Protein 8JN0 (pdb70)

B-factor: mean 25.49, std 16.93, range [10.64, 164.12]

Nearest PDB structures (foldseek):
  8jn0-assembly1_A  TM=1.011E+00  e=4.204E-17  Alkalihalophilus pseudofirmus
  8jnx-assembly1_A  TM=8.696E-01  e=3.625E-04  Alkalihalophilus pseudofirmus OF4
  6tf9-assembly1_jP1  TM=4.124E-01  e=2.597E+00  Xenopus laevis
  8e28-assembly1_A  TM=2.108E-01  e=7.982E+00  Homo sapiens

Radius of gyration: 12.09 Å; Cα contacts (8 Å, |Δi|>4): 196; chains: 1; bounding box: 27×26×33 Å

Secondary structure (DSSP, 8-state):
---S-EEEEESTTS-SSSSSSB-EEETTTTEEEPPPEEE-TT-EEEEEEEETTEEPPSSPEEEE--SSEEEEEEE-TTSTT--EEEEE-

InterPro domains:
  IPR006047 Glycosyl hydrolase family 13, catalytic domain [PF00128] (363-703)
  IPR006047 Glycosyl hydrolase family 13, catalytic domain [SM00642] (362-720)
  IPR013780 Glycosyl hydro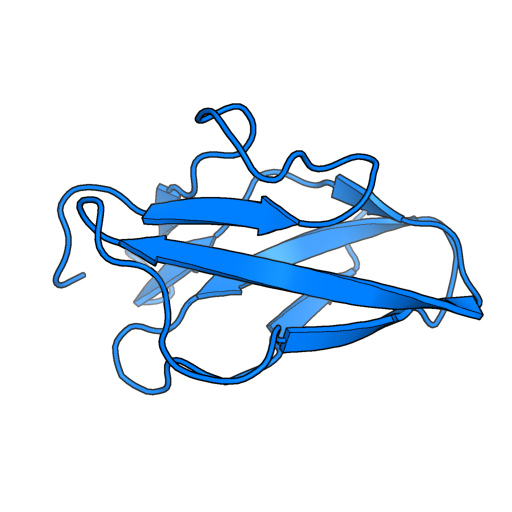lase, all-beta [G3DSA:2.60.40.1180] (723-829)
  IPR013783 Immunoglobulin-like fold [G3DSA:2.60.40.10] (42-120)
  IPR017853 Glycoside hydrolase superfamily [SSF51445] (339-729)
  IPR045857 Oligo-1,6-glucosidase, domain 2 [G3DSA:3.90.400.10] (468-514)

Organism: Alkalihalophilus pseudofirmus (NCBI:txid79885)

Sequence (89 aa):
QVYDKVVLRGESPLRWDGENHPLTFDESEGLWKSEPVTLSGGIQFEYKFVMDNEWLAGDNLRFQVPQTGDYVFYFDPSDQRKVDVRPVT

Foldseek 3Di:
DPFPWKAKAFDPVGHNDDRPWTWDQDPVVRKTKTDKDWDAAQDFTWMWMAGNNRTDDDGTATDRHHHTAIWMFIAHPVPGNDGDIGGDD

Solvent-accessible surface area: 5043 Å² total; per-residue (Å²): 98,113,34,132,75,1,3,3,36,1,68,95,69,7,130,95,72,32,82,97,43,71,10,99,30,31,130,112,81,35,31,7,56,8,126,71,5,84,3,64,30,58,67,88,0,33,0,24,0,9,5,56,108,113,120,7,79,56,114,47,4,138,29,109,2,97,110,99,25,44,2,12,0,16,2,27,22,103,73,52,110,102,63,23,14,91,86,64,169

Structure (mmCIF, N/CA/C/O backbone):
data_8JN0
#
_entry.id   8JN0
#
_cell.length_a   45.045
_cell.length_b   45.045
_cell.length_c   91.378
_cell.angle_alpha   90.000
_cell.angle_beta   90.000
_cell.angle_gamma   120.000
#
_symmetry.space_group_name_H-M   'P 65'
#
loop_
_entity.id
_entity.type
_entity.pdbx_description
1 polymer Alpha-amylase
2 water water
#
loop_
_atom_site.group_PDB
_atom_site.id
_atom_site.type_symbol
_atom_site.label_atom_id
_atom_site.label_alt_id
_atom_site.label_comp_id
_atom_site.label_asym_id
_atom_site.label_entity_id
_atom_site.label_seq_id
_atom_site.pdbx_PDB_ins_code
_atom_site.Cartn_x
_atom_site.Cartn_y
_atom_site.Cartn_z
_atom_site.occupancy
_atom_site.B_iso_or_equiv
_atom_site.auth_seq_id
_atom_site.auth_comp_id
_atom_site.auth_asym_id
_atom_site.auth_atom_id
_atom_site.pdbx_PDB_model_num
ATOM 1 N N . GLN A 1 1 ? 22.97252 3.90799 -16.97167 1.000 56.58606 11 GLN A N 1
ATOM 2 C CA . GLN A 1 1 ? 22.56910 2.52878 -16.71548 1.000 54.02672 11 GLN A CA 1
ATOM 3 C C . GLN A 1 1 ? 23.72019 1.56561 -16.99295 1.000 45.79741 11 GLN A C 1
ATOM 4 O O . GLN A 1 1 ? 24.21840 0.95601 -16.06008 1.000 21.08541 11 GLN A O 1
ATOM 17 N N . VAL A 1 2 ? 24.10567 1.43501 -18.27146 1.000 52.12005 12 VAL A N 1
ATOM 18 C CA . VAL A 1 2 ? 25.32550 0.75387 -18.72686 1.000 40.72004 12 VAL A CA 1
ATOM 19 C C . VAL A 1 2 ? 25.11913 -0.74667 -18.92878 1.000 24.24412 12 VAL A C 1
ATOM 20 O O . VAL A 1 2 ? 25.44621 -1.29512 -19.98715 1.000 26.67914 12 VAL A O 1
ATOM 33 N N . TYR A 1 3 ? 24.57675 -1.41489 -17.92744 1.000 21.00447 13 TYR A N 1
ATOM 34 C CA . TYR A 1 3 ? 24.43335 -2.86048 -17.89657 1.000 17.27419 13 TYR A CA 1
ATOM 35 C C . TYR A 1 3 ? 22.96272 -3.24938 -18.01706 1.000 20.30431 13 TYR A C 1
ATOM 36 O O . TYR A 1 3 ? 22.05723 -2.45717 -17.73059 1.000 21.70098 13 TYR A O 1
ATOM 54 N N . ASP A 1 4 ? 22.73685 -4.49124 -18.45648 1.000 21.54915 14 ASP A N 1
ATOM 55 C CA . ASP A 1 4 ? 21.39878 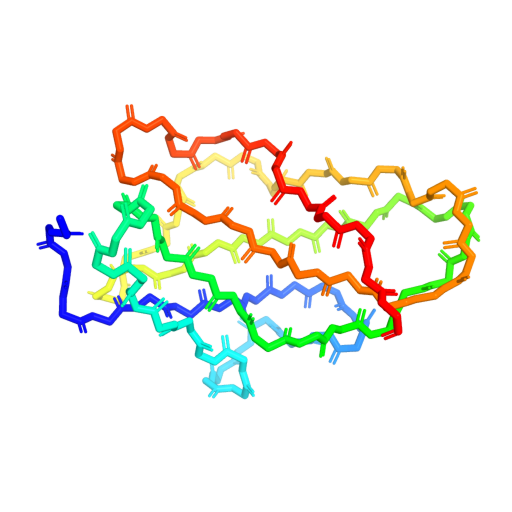-5.06610 -18.47755 1.000 23.38298 14 ASP A CA 1
ATOM 56 C C . ASP A 1 4 ? 20.97391 -5.55681 -17.10472 1.000 21.07041 14 ASP A C 1
ATOM 57 O O . ASP A 1 4 ? 19.79318 -5.46731 -16.74802 1.000 23.31843 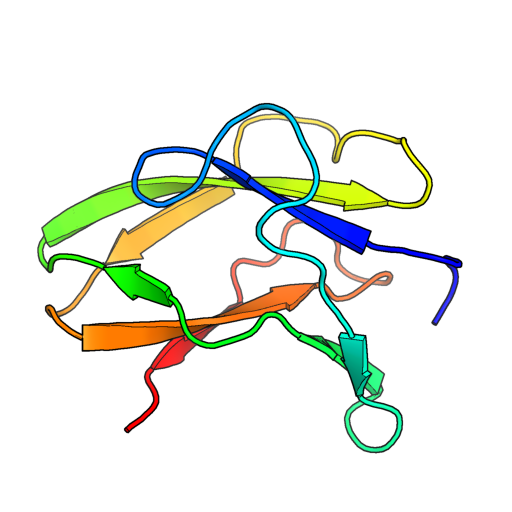14 ASP A O 1
ATOM 64 N N . LYS A 1 5 ? 21.92226 -6.05873 -16.31853 1.000 17.66015 15 LYS A N 1
ATOM 65 C CA . LYS A 1 5 ? 21.61927 -6.56923 -14.99556 1.000 19.41840 15 LYS A CA 1
ATOM 66 C C . LYS A 1 5 ? 22.82804 -6.35650 -14.10650 1.000 15.93766 15 LYS A C 1
ATOM 67 O O . LYS A 1 5 ? 23.97249 -6.34070 -14.56902 1.000 16.97802 15 LYS A O 1
ATOM 86 N N . VAL A 1 6 ? 22.55158 -6.16236 -12.82784 1.000 15.05588 16 VAL A N 1
ATOM 87 C CA . VAL A 1 6 ? 23.56846 -6.11215 -11.78831 1.000 14.34725 16 VAL A CA 1
ATOM 88 C C . VAL A 1 6 ? 23.00315 -6.86185 -10.59717 1.000 16.07850 16 VAL A C 1
ATOM 89 O O . VAL A 1 6 ? 21.83226 -6.68295 -10.23445 1.000 15.78449 16 VAL A O 1
ATOM 102 N N . VAL A 1 7 ? 23.82489 -7.71182 -9.98627 1.000 14.10767 17 VAL A N 1
ATOM 103 C CA . VAL A 1 7 ? 23.40057 -8.44378 -8.80713 1.000 15.36041 17 VAL A CA 1
ATOM 104 C C . VAL A 1 7 ? 24.40555 -8.23929 -7.68200 1.000 13.50761 17 VAL A C 1
ATOM 105 O O . VAL A 1 7 ? 25.57703 -7.92334 -7.89823 1.000 13.31280 17 VAL A O 1
ATOM 118 N N . LEU A 1 8 ? 23.93265 -8.45605 -6.46698 1.000 13.74365 18 LEU A N 1
ATOM 119 C CA . LEU A 1 8 ? 24.71645 -8.27055 -5.25451 1.000 12.15530 18 LEU A CA 1
ATOM 120 C C . LEU A 1 8 ? 25.06950 -9.63967 -4.68909 1.000 13.77332 18 LEU A C 1
ATOM 121 O O . LEU A 1 8 ? 24.19881 -10.49691 -4.52157 1.000 15.52240 18 LEU A O 1
ATOM 137 N N . ARG A 1 9 ? 26.34808 -9.84103 -4.39774 1.000 14.32648 19 ARG A N 1
ATOM 138 C CA . ARG A 1 9 ? 26.82536 -11.06817 -3.77696 1.000 13.46630 19 ARG A CA 1
ATOM 139 C C . ARG A 1 9 ? 27.69661 -10.71821 -2.58215 1.000 13.06649 19 ARG A C 1
ATOM 140 O O . ARG A 1 9 ? 28.21952 -9.60918 -2.48254 1.000 12.84172 19 ARG A O 1
ATOM 161 N N . GLY A 1 10 ? 27.81840 -11.65428 -1.64615 1.000 13.64870 20 GLY A N 1
ATOM 162 C CA . GLY A 1 10 ? 28.68134 -11.39801 -0.50736 1.000 13.81737 20 GLY A CA 1
ATOM 163 C C . GLY A 1 10 ? 28.45102 -12.39069 0.60552 1.000 17.13376 20 GLY A C 1
ATOM 164 O O . GLY A 1 10 ? 27.94086 -13.48897 0.38249 1.000 17.13715 20 GLY A O 1
ATOM 168 N N . GLU A 1 11 ? 28.84323 -11.97908 1.80639 1.000 18.78503 21 GLU A N 1
ATOM 169 C CA . GLU A 1 11 ? 28.69534 -12.80763 2.99236 1.000 18.78154 21 GLU A CA 1
ATOM 170 C C . GLU A 1 11 ? 27.22394 -12.89556 3.39815 1.000 21.04156 21 GLU A C 1
ATOM 171 O O . GLU A 1 11 ? 26.37755 -12.11709 2.95346 1.000 19.28570 21 GLU A O 1
ATOM 183 N N . SER A 1 12 ? 26.92680 -13.86763 4.25128 1.000 24.66505 22 SER A N 1
ATOM 184 C CA . SER A 1 12 ? 25.57299 -14.04515 4.75305 1.000 25.82657 22 SER A CA 1
ATOM 185 C C . SER A 1 12 ? 25.04320 -12.72132 5.30639 1.000 21.83211 22 SER A C 1
ATOM 186 O O . SER A 1 12 ? 25.75266 -12.03721 6.05310 1.000 25.29198 22 SER A O 1
ATOM 194 N N . PRO A 1 13 ? 23.78124 -12.35247 5.02092 1.000 20.58310 23 PRO A N 1
ATOM 195 C CA . PRO A 1 13 ? 22.75066 -13.17875 4.39170 1.000 23.92725 23 PRO A CA 1
ATOM 196 C C . PRO A 1 13 ? 22.80236 -13.20788 2.87182 1.000 20.55844 23 PRO A C 1
ATOM 197 O O . PRO A 1 13 ? 21.94058 -13.84975 2.27426 1.000 23.58373 23 PRO A O 1
ATOM 208 N N . LEU A 1 14 ? 23.77313 -12.53318 2.26157 1.000 19.89034 24 LEU A N 1
ATOM 209 C CA . LEU A 1 14 ? 23.97729 -12.68622 0.82853 1.000 19.16686 24 LEU A CA 1
ATOM 210 C C . LEU A 1 14 ? 24.62068 -14.04590 0.54914 1.000 21.38610 24 LEU A C 1
ATOM 211 O O . LEU A 1 14 ? 24.92092 -14.82446 1.45843 1.000 21.75354 24 LEU A O 1
ATOM 227 N N . ARG A 1 15 ? 24.81396 -14.3462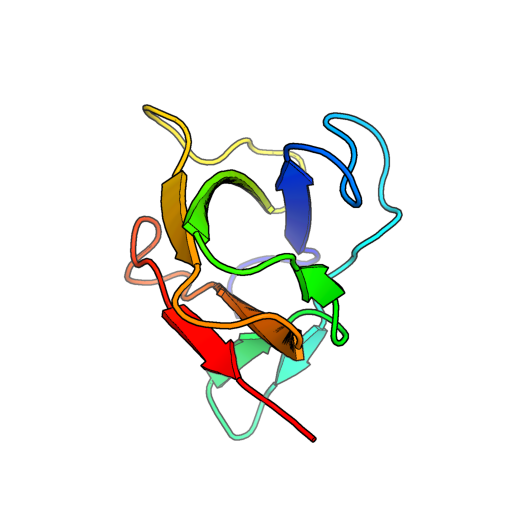4 -0.73485 1.000 19.45979 25 ARG A N 1
ATOM 228 C CA . ARG A 1 15 ? 25.57873 -15.50752 -1.17196 1.000 18.81034 25 ARG A CA 1
ATOM 229 C C . ARG A 1 15 ? 26.62794 -15.03946 -2.16312 1.000 18.51820 25 ARG A C 1
ATOM 230 O O . ARG A 1 15 ? 26.49362 -13.98660 -2.78234 1.000 16.99129 25 ARG A O 1
ATOM 251 N N . TRP A 1 16 ? 27.64957 -15.87374 -2.37555 1.000 20.37592 26 TRP A N 1
ATOM 252 C CA . TRP A 1 16 ? 28.65910 -15.53807 -3.36608 1.000 20.57542 26 TRP A CA 1
ATOM 253 C C . TRP A 1 16 ? 28.31781 -16.08913 -4.73796 1.000 22.17444 26 TRP A C 1
ATOM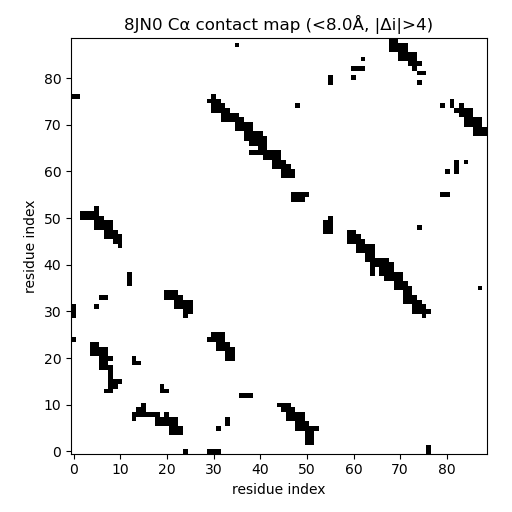 254 O O . TRP A 1 16 ? 29.03124 -15.79794 -5.70107 1.000 24.35741 26 TRP A O 1
ATOM 275 N N . ASP A 1 17 ? 27.24256 -16.85992 -4.83484 1.000 21.14796 27 ASP A N 1
ATOM 276 C CA . ASP A 1 17 ? 26.72713 -17.39010 -6.08436 1.000 25.75640 27 ASP A CA 1
ATOM 277 C C . ASP A 1 17 ? 25.29467 -16.91338 -6.29135 1.000 31.14730 27 ASP A C 1
ATOM 278 O O . ASP A 1 17 ? 24.67512 -16.29823 -5.41536 1.000 26.69582 27 ASP A O 1
ATOM 287 N N . GLY A 1 18 ? 24.76625 -17.21235 -7.47245 1.000 34.84618 28 GLY A N 1
ATOM 288 C CA . GLY A 1 18 ? 23.35756 -17.00611 -7.72325 1.000 31.95577 28 GLY A CA 1
ATOM 289 C C . GLY A 1 18 ? 22.96656 -15.54692 -7.89357 1.000 31.41677 28 GLY A C 1
ATOM 290 O O . GLY A 1 18 ? 23.78765 -14.63382 -7.94150 1.000 27.05320 28 GLY A O 1
ATOM 294 N N . GLU A 1 19 ? 21.65688 -15.35332 -7.99355 1.000 23.68322 29 GLU A N 1
ATOM 295 C CA . GLU A 1 19 ? 21.04249 -14.05713 -8.24119 1.000 24.63206 29 GLU A CA 1
ATOM 296 C C . GLU A 1 19 ? 19.89991 -13.82269 -7.26718 1.000 20.07972 29 GLU A C 1
ATOM 297 O O . GLU A 1 19 ? 18.81358 -13.36415 -7.62835 1.000 23.29124 29 GLU A O 1
ATOM 309 N N . ASN A 1 20 ? 20.15609 -14.11550 -5.99465 1.000 21.48501 30 ASN A N 1
ATOM 310 C CA . ASN A 1 20 ? 19.14165 -13.93923 -4.96689 1.000 23.16633 30 ASN A CA 1
ATOM 311 C C . ASN A 1 20 ? 18.91171 -12.48062 -4.61968 1.000 20.59326 30 ASN A C 1
ATOM 312 O O . ASN A 1 20 ? 17.85130 -12.14757 -4.08013 1.000 23.09894 30 ASN A O 1
ATOM 323 N N . HIS A 1 21 ? 19.86899 -11.61182 -4.92087 1.000 17.51867 31 HIS A N 1
ATOM 324 C CA . HIS A 1 21 ? 19.77424 -10.18356 -4.62946 1.000 16.09726 31 HIS A CA 1
ATOM 325 C C . HIS A 1 21 ? 20.05324 -9.37175 -5.89365 1.000 15.51483 31 HIS A C 1
ATOM 326 O O . HIS A 1 21 ? 21.07206 -8.66622 -6.00104 1.000 15.71778 31 HIS A O 1
ATOM 340 N N . PRO A 1 22 ? 19.14207 -9.41669 -6.86066 1.000 16.73795 32 PRO A N 1
ATOM 341 C CA . PRO A 1 22 ? 19.28320 -8.56502 -8.04723 1.000 17.09328 32 PRO A CA 1
ATOM 342 C C . PRO A 1 22 ? 19.08688 -7.10361 -7.67657 1.000 17.77542 32 PRO A C 1
ATOM 343 O O . PRO A 1 22 ? 18.30394 -6.76598 -6.78220 1.000 18.75273 32 PRO A O 1
ATOM 354 N N . LEU A 1 23 ? 19.81185 -6.22957 -8.36749 1.000 15.78010 33 LEU A N 1
ATOM 355 C CA . LEU A 1 23 ? 19.54572 -4.80372 -8.26543 1.000 14.83836 33 LEU A CA 1
ATOM 356 C C . LEU A 1 23 ? 18.59526 -4.36475 -9.37474 1.000 16.72458 33 LEU A C 1
ATOM 357 O O . LEU A 1 23 ? 18.49411 -4.99358 -10.43073 1.000 18.17309 33 LEU A O 1
ATOM 373 N N . THR A 1 24 ? 17.90543 -3.25805 -9.13402 1.000 16.29078 34 THR A N 1
ATOM 374 C CA . THR A 1 24 ? 17.05991 -2.64098 -10.14198 1.000 17.29851 34 THR A CA 1
ATOM 375 C C . THR A 1 24 ? 17.59106 -1.23626 -10.37855 1.000 17.02490 34 THR A C 1
ATOM 376 O O . THR A 1 24 ? 17.95330 -0.53077 -9.42195 1.000 18.81038 34 THR A O 1
ATOM 387 N N . PHE A 1 25 ? 17.65250 -0.81617 -11.63837 1.000 17.58284 35 PHE A N 1
ATOM 388 C CA . PHE A 1 25 ? 18.13086 0.53438 -11.92981 1.000 18.59678 35 PHE A CA 1
ATOM 389 C C . PHE A 1 25 ? 17.05750 1.55115 -11.57869 1.000 19.94988 35 PHE A C 1
ATOM 390 O O . PHE A 1 25 ? 15.94035 1.50610 -12.10821 1.000 22.54147 35 PHE A O 1
ATOM 407 N N . ASP A 1 26 ? 17.38997 2.44778 -10.66572 1.000 18.86693 36 ASP A N 1
ATOM 408 C CA . ASP A 1 26 ? 16.49065 3.53815 -10.31670 1.000 20.38075 36 ASP A CA 1
ATOM 409 C C . ASP A 1 26 ? 16.74151 4.69446 -11.27826 1.000 20.79221 36 ASP A C 1
ATOM 410 O O . ASP A 1 26 ? 17.79560 5.33640 -11.21236 1.000 20.27098 36 ASP A O 1
ATOM 419 N N . GLU A 1 27 ? 15.80574 4.89490 -12.20534 1.000 22.95035 37 GLU A N 1
ATOM 420 C CA . GLU A 1 27 ? 15.98176 5.86584 -13.2828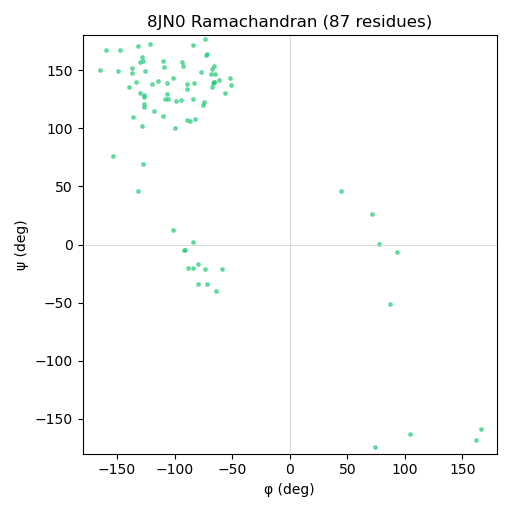9 1.000 25.88048 37 GLU A CA 1
ATOM 421 C C . GLU A 1 27 ? 16.09166 7.28826 -12.75219 1.000 26.24946 37 GLU A C 1
ATOM 422 O O . GLU A 1 27 ? 16.87965 8.08879 -13.27200 1.000 25.59401 37 GLU A O 1
ATOM 434 N N . SER A 1 28 ? 15.29050 7.63342 -11.73556 1.000 25.45570 38 SER A N 1
ATOM 435 C CA . SER A 1 28 ? 15.27863 9.01266 -11.24161 1.000 26.37628 38 SER A CA 1
ATOM 436 C C . SER A 1 28 ? 16.55788 9.34103 -10.48021 1.000 24.38138 38 SER A C 1
ATOM 437 O O . SER A 1 28 ? 17.05967 10.47080 -10.55885 1.000 25.09379 38 SER A O 1
ATOM 445 N N . GLU A 1 29 ? 17.12839 8.36243 -9.78092 1.000 22.14218 39 GLU A N 1
ATOM 446 C CA . GLU A 1 29 ? 18.38746 8.57289 -9.08089 1.000 20.44041 39 GLU A CA 1
ATOM 447 C C . GLU A 1 29 ? 19.60897 8.28691 -9.94356 1.000 19.76093 39 GLU A C 1
ATOM 448 O O . GLU A 1 29 ? 20.72483 8.69126 -9.58697 1.000 20.24325 39 GLU A O 1
ATOM 460 N N . GLY A 1 30 ? 19.44526 7.52182 -11.02209 1.000 19.84463 40 GLY A N 1
ATOM 461 C CA . GLY A 1 30 ? 20.56559 7.13926 -11.86879 1.000 23.78100 40 GLY A CA 1
ATOM 462 C C . GLY A 1 30 ? 21.51407 6.12521 -11.26501 1.000 20.48002 40 GLY A C 1
ATOM 463 O O . GLY A 1 30 ? 22.69414 6.08345 -11.63194 1.000 21.75352 40 GLY A O 1
ATOM 467 N N . LEU A 1 31 ? 21.03890 5.29000 -10.35074 1.000 17.93249 41 LEU A N 1
ATOM 468 C CA . LEU A 1 31 ? 21.87633 4.32495 -9.65344 1.000 17.43603 41 LEU A CA 1
ATOM 469 C C . LEU A 1 31 ? 21.13709 2.99655 -9.58457 1.000 14.48820 41 LEU A C 1
ATOM 470 O O . LEU A 1 31 ? 19.90597 2.98027 -9.56661 1.000 16.30541 41 LEU A O 1
ATOM 486 N N . TRP A 1 32 ? 21.89639 1.90774 -9.52464 1.000 13.33593 42 TRP A N 1
ATOM 487 C CA . TRP A 1 32 ? 21.33440 0.59388 -9.26548 1.000 13.30513 42 TRP A CA 1
ATOM 488 C C . TRP A 1 32 ? 21.16052 0.41424 -7.75925 1.000 14.38162 42 TRP A C 1
ATOM 489 O O . TRP A 1 32 ? 22.04173 0.77952 -6.96821 1.000 14.19605 42 TRP A O 1
ATOM 510 N N . LYS A 1 33 ? 20.04594 -0.17978 -7.36056 1.000 14.88591 43 LYS A N 1
ATOM 511 C CA . LYS A 1 33 ? 19.68959 -0.35299 -5.95704 1.000 16.47963 43 LYS A CA 1
ATOM 512 C C . LYS A 1 33 ? 19.20763 -1.77158 -5.69653 1.000 14.80377 43 LYS A C 1
ATOM 513 O O . LYS A 1 33 ? 18.40102 -2.30946 -6.45848 1.000 15.17485 43 LYS A O 1
ATOM 532 N N . SER A 1 34 ? 19.61082 -2.32319 -4.56530 1.000 13.32950 44 SER A N 1
ATOM 533 C CA . SER A 1 34 ? 19.10071 -3.60956 -4.12373 1.000 15.18584 44 SER A CA 1
ATOM 534 C C . SER A 1 34 ? 17.77401 -3.43449 -3.38460 1.000 16.42981 44 SER A C 1
ATOM 535 O O . SER A 1 34 ? 17.32445 -2.32256 -3.08273 1.000 16.20344 44 SER A O 1
ATOM 543 N N . GLU A 1 35 ? 17.13820 -4.56405 -3.09683 1.000 16.87744 45 GLU A N 1
ATOM 544 C CA . GLU A 1 35 ? 16.09390 -4.60809 -2.10174 1.000 18.55293 45 GLU A CA 1
ATOM 545 C C . GLU A 1 35 ? 16.72571 -4.49229 -0.71899 1.000 16.65863 45 GLU A C 1
ATOM 546 O O . GLU A 1 35 ? 17.92681 -4.70042 -0.55552 1.000 16.50259 45 GLU A O 1
ATOM 558 N N . PRO A 1 36 ? 15.94393 -4.16920 0.29683 1.000 19.19704 46 PRO A N 1
ATOM 559 C CA . PRO A 1 36 ? 16.53025 -4.06576 1.63662 1.000 18.56287 46 PRO A CA 1
ATOM 560 C C . PRO A 1 36 ? 17.11335 -5.39366 2.09520 1.000 17.75568 46 PRO A C 1
ATOM 561 O O . PRO A 1 36 ? 16.55657 -6.46349 1.83319 1.000 17.55919 46 PRO A O 1
ATOM 572 N N . VAL A 1 37 ? 18.25107 -5.31164 2.77701 1.000 17.35622 47 VAL A N 1
ATOM 573 C CA . VAL A 1 37 ? 18.98414 -6.45241 3.31113 1.000 17.25061 47 VAL A CA 1
ATOM 574 C C . VAL A 1 37 ? 19.20381 -6.17732 4.78966 1.000 16.06497 47 VAL A C 1
ATOM 575 O O . VAL A 1 37 ? 19.67794 -5.09340 5.15230 1.000 16.90582 47 VAL A O 1
ATOM 588 N N . THR A 1 38 ? 18.85777 -7.13073 5.63980 1.000 17.51892 48 THR A N 1
ATOM 589 C CA . THR A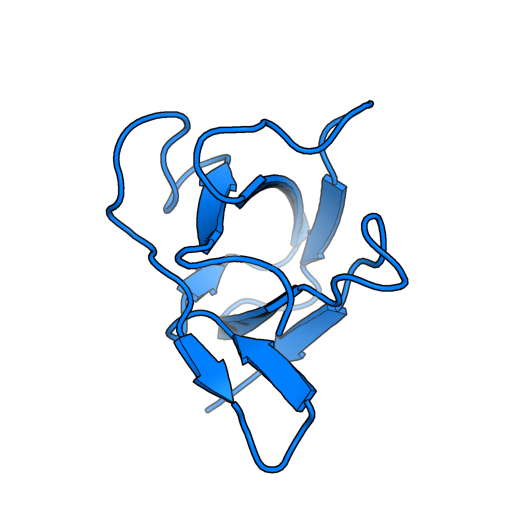 1 38 ? 19.05614 -6.98418 7.07534 1.000 20.20322 48 THR A CA 1
ATOM 590 C C . THR A 1 38 ? 20.48654 -7.36972 7.42955 1.000 20.11514 48 THR A C 1
ATOM 591 O O . THR A 1 38 ? 20.94326 -8.47360 7.09893 1.000 20.23328 48 THR A O 1
ATOM 602 N N . LEU A 1 39 ? 21.18892 -6.44899 8.10931 1.000 19.95976 49 LEU A N 1
ATOM 603 C CA . LEU A 1 39 ? 22.56401 -6.66295 8.53710 1.000 19.64503 49 LEU A CA 1
ATOM 604 C C . LEU A 1 39 ? 22.67707 -6.41970 10.03421 1.000 22.09562 49 LEU A C 1
ATOM 605 O O . LEU A 1 39 ? 21.96936 -5.57756 10.59822 1.000 23.32948 49 LEU A O 1
ATOM 621 N N . SER A 1 40 ? 23.59897 -7.14419 10.66132 1.000 24.77093 50 SER A N 1
ATOM 622 C CA . SER A 1 40 ? 23.83823 -7.03107 12.09244 1.000 35.68435 50 SER A CA 1
ATOM 623 C C . SER A 1 40 ? 24.87905 -5.95018 12.35837 1.000 24.82290 50 SER A C 1
ATOM 624 O O . SER A 1 40 ? 25.88834 -5.85756 11.65587 1.000 24.04274 50 SER A O 1
ATOM 632 N N . GLY A 1 41 ? 24.63686 -5.14446 13.38871 1.000 26.23174 51 GLY A N 1
ATOM 633 C CA . GLY A 1 41 ? 25.57981 -4.09097 13.72249 1.000 26.40231 51 GLY A CA 1
ATOM 634 C C . GLY A 1 41 ? 26.91973 -4.63993 14.17252 1.000 22.71733 51 GLY A C 1
ATOM 635 O O . GLY A 1 41 ? 27.01278 -5.69798 14.79453 1.000 25.84113 51 GLY A O 1
ATOM 639 N N . GLY A 1 42 ? 27.98472 -3.90303 13.85200 1.000 21.55773 52 GLY A N 1
ATOM 640 C CA . GLY A 1 42 ? 29.30128 -4.18546 14.38279 1.000 22.42005 52 GLY A CA 1
ATOM 641 C C . GLY A 1 42 ? 30.18289 -5.07520 13.52622 1.000 24.51353 52 GLY A C 1
ATOM 642 O O . GLY A 1 42 ? 31.35766 -5.26095 13.86661 1.000 32.20328 52 GLY A O 1
ATOM 646 N N . ILE A 1 43 ? 29.66802 -5.63231 12.44889 1.000 22.25752 53 ILE A N 1
ATOM 647 C CA . ILE A 1 43 ? 30.43386 -6.55549 11.61446 1.000 25.49042 53 ILE A CA 1
ATOM 648 C C . ILE A 1 43 ? 31.12247 -5.80231 10.48730 1.000 23.63009 53 ILE A C 1
ATOM 649 O O . ILE A 1 43 ? 30.65449 -4.75415 10.02357 1.000 19.70792 53 ILE A O 1
ATOM 665 N N . GLN A 1 44 ? 32.23412 -6.36548 10.01124 1.000 21.29275 54 GLN A N 1
ATOM 666 C CA . GLN A 1 44 ? 32.83498 -5.95404 8.74410 1.000 24.38600 54 GLN A CA 1
ATOM 667 C C . GLN A 1 44 ? 32.20923 -6.80471 7.64408 1.000 21.14825 54 GLN A C 1
ATOM 668 O O . GLN A 1 44 ? 32.50960 -8.00016 7.52200 1.000 24.51708 54 GLN A O 1
ATOM 682 N N . PHE A 1 45 ? 31.33890 -6.19938 6.84388 1.000 17.37681 55 PHE A N 1
ATOM 683 C CA . PHE A 1 45 ? 30.53313 -6.92800 5.87754 1.000 15.47924 55 PHE A CA 1
ATOM 684 C C . PHE A 1 45 ? 31.16652 -6.82368 4.49331 1.000 14.59391 55 PHE A C 1
ATOM 685 O O . PHE A 1 45 ? 31.33013 -5.71716 3.96104 1.000 17.09414 55 PHE A O 1
ATOM 702 N N . GLU A 1 46 ? 31.46244 -7.96612 3.87695 1.000 13.79062 56 GLU A N 1
ATOM 703 C CA . GLU A 1 46 ? 32.12898 -8.00330 2.58100 1.000 13.58298 56 GLU A CA 1
ATOM 704 C C . GLU A 1 46 ? 31.15605 -8.39681 1.48048 1.000 12.02227 56 GLU A C 1
AT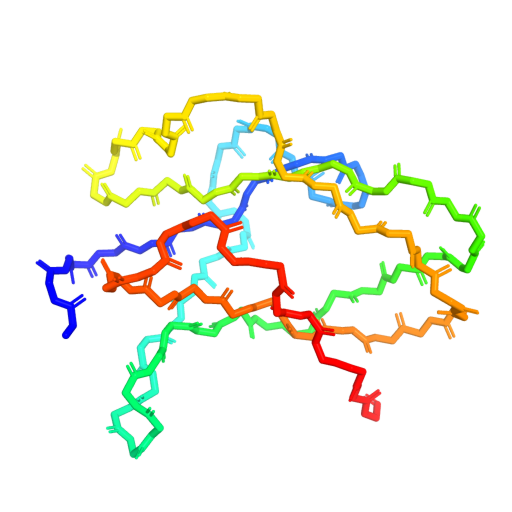OM 705 O O . GLU A 1 46 ? 30.34028 -9.31185 1.65020 1.000 13.85701 56 GLU A O 1
ATOM 717 N N . TYR A 1 47 ? 31.28424 -7.72270 0.33283 1.000 11.66592 57 TYR A N 1
ATOM 718 C CA . TYR A 1 47 ? 30.35111 -7.91874 -0.76410 1.000 12.01855 57 TYR A CA 1
ATOM 719 C C . TYR A 1 47 ? 30.98201 -7.44869 -2.06959 1.000 10.71195 57 TYR A C 1
ATOM 720 O O . TYR A 1 47 ? 32.01020 -6.77144 -2.08308 1.000 11.50893 57 TYR A O 1
ATOM 738 N N . LYS A 1 48 ? 30.32977 -7.82261 -3.17143 1.000 11.68548 58 LYS A N 1
ATOM 739 C CA . LYS A 1 48 ? 30.68217 -7.31001 -4.49623 1.000 11.53239 58 LYS A CA 1
ATOM 740 C C . LYS A 1 48 ? 29.40653 -7.22110 -5.31718 1.000 10.80252 58 LYS A C 1
ATOM 741 O O . LYS A 1 48 ? 28.37602 -7.81000 -4.98584 1.000 13.33217 58 LYS A O 1
ATOM 760 N N . PHE A 1 49 ? 29.51713 -6.52734 -6.43756 1.000 12.05024 59 PHE A N 1
ATOM 761 C CA . PHE A 1 49 ? 28.50113 -6.54298 -7.47461 1.000 11.22410 59 PHE A CA 1
ATOM 762 C C . PHE A 1 49 ? 29.01905 -7.30764 -8.68344 1.000 11.66417 59 PHE A C 1
ATOM 763 O O . PHE A 1 49 ? 30.23426 -7.38614 -8.92249 1.000 12.44021 59 PHE A O 1
ATOM 780 N N . VAL A 1 50 ? 28.09094 -7.89490 -9.44277 1.000 11.79398 60 VAL A N 1
ATOM 781 C CA . VAL A 1 50 ? 28.39067 -8.60344 -10.68240 1.000 12.07808 60 VAL A CA 1
ATOM 782 C C . VAL A 1 50 ? 27.49300 -7.98908 -11.74534 1.000 13.82787 60 VAL A C 1
ATOM 783 O O . VAL A 1 50 ? 26.26529 -7.98577 -11.58290 1.000 13.80733 60 VAL A O 1
ATOM 796 N N . MET A 1 51 ? 28.09783 -7.44170 -12.80329 1.000 13.25104 61 MET A N 1
ATOM 797 C CA . MET A 1 51 ? 27.40932 -6.57882 -13.77218 1.000 13.29432 61 MET A CA 1
ATOM 798 C C . MET A 1 51 ? 27.47576 -7.25567 -15.12848 1.000 14.04011 61 MET A C 1
ATOM 799 O O . MET A 1 51 ? 28.56403 -7.44836 -15.68666 1.000 14.97618 61 MET A O 1
ATOM 813 N N . ASP A 1 52 ? 26.32361 -7.64982 -15.64081 1.000 15.47022 62 ASP A N 1
ATOM 814 C CA . ASP A 1 52 ? 26.27008 -8.46263 -16.84561 1.000 15.67742 62 ASP A CA 1
ATOM 815 C C . ASP A 1 52 ? 27.29532 -9.58791 -16.78969 1.000 16.36337 62 ASP A C 1
ATOM 816 O O . ASP A 1 52 ? 28.02825 -9.85665 -17.74728 1.000 17.63275 62 ASP A O 1
ATOM 825 N N . ASN A 1 53 ? 27.32871 -10.25972 -15.64631 1.000 15.21430 63 ASN A N 1
ATOM 826 C CA . ASN A 1 53 ? 28.16118 -11.44222 -15.40314 1.000 15.22547 63 ASN A CA 1
ATOM 827 C C . ASN A 1 53 ? 29.63392 -11.12162 -15.14204 1.000 14.76964 63 ASN A C 1
ATOM 828 O O . ASN A 1 53 ? 30.42189 -12.07422 -14.93862 1.000 17.22416 63 ASN A O 1
ATOM 839 N N . GLU A 1 54 ? 30.04215 -9.85591 -15.13554 1.000 13.98803 64 GLU A N 1
ATOM 840 C CA . GLU A 1 54 ? 31.42273 -9.45752 -14.87121 1.000 14.53302 64 GLU A CA 1
ATOM 841 C C . GLU A 1 54 ? 31.56481 -9.13303 -13.39343 1.000 12.73382 64 GLU A C 1
ATOM 842 O O . GLU A 1 54 ? 30.84183 -8.28053 -12.87964 1.000 12.72771 64 GLU A O 1
ATOM 854 N N . TRP A 1 55 ? 32.50112 -9.79239 -12.71593 1.000 13.58890 65 TRP A N 1
ATOM 855 C CA . TRP A 1 55 ? 32.78434 -9.45096 -11.33185 1.000 13.19190 65 TRP A CA 1
ATOM 856 C C . TRP A 1 55 ? 33.37567 -8.05107 -11.23246 1.000 12.26093 65 TRP A C 1
ATOM 857 O O . TRP A 1 55 ? 34.24700 -7.67590 -12.01844 1.000 12.75399 65 TRP A O 1
ATOM 878 N N . LEU A 1 56 ? 32.94453 -7.31254 -10.21785 1.000 12.98193 66 LEU A N 1
ATOM 879 C CA . LEU A 1 56 ? 33.65608 -6.11127 -9.81788 1.000 13.24990 66 LEU A CA 1
ATOM 880 C C . LEU A 1 56 ? 35.09166 -6.47559 -9.51230 1.000 13.25010 66 LEU A C 1
ATOM 881 O O . LEU A 1 56 ? 35.35538 -7.43180 -8.78189 1.000 14.65949 66 LEU A O 1
ATOM 897 N N . ALA A 1 57 ? 36.02425 -5.73015 -10.08467 1.000 15.09786 67 ALA A N 1
ATOM 898 C CA . ALA A 1 57 ? 37.42995 -6.03718 -9.91851 1.000 17.43922 67 ALA A CA 1
ATOM 899 C C . ALA A 1 57 ? 37.92415 -5.59636 -8.55358 1.000 19.12255 67 ALA A C 1
ATOM 900 O O . ALA A 1 57 ? 37.42983 -4.62257 -7.97829 1.000 20.51572 67 ALA A O 1
ATOM 907 N N . GLY A 1 58 ? 38.89573 -6.33225 -8.03747 1.000 18.25809 68 GLY A N 1
ATOM 908 C CA . GLY A 1 58 ? 39.63183 -5.94091 -6.84682 1.000 20.91125 68 GLY A CA 1
ATOM 909 C C . GLY A 1 58 ? 39.24702 -6.71125 -5.59761 1.000 19.48417 68 GLY A C 1
ATOM 910 O O . GLY A 1 58 ? 38.63582 -7.77899 -5.62962 1.000 19.85551 68 GLY A O 1
ATOM 914 N N . ASP A 1 59 ? 39.63391 -6.14501 -4.46279 1.000 17.97942 69 ASP A N 1
ATOM 915 C CA . ASP A 1 59 ? 39.22150 -6.70816 -3.18591 1.000 18.58831 69 ASP A CA 1
ATOM 916 C C . ASP A 1 59 ? 37.71271 -6.58857 -3.02521 1.000 15.43862 69 ASP A C 1
ATOM 917 O O . ASP A 1 59 ? 37.07821 -5.69434 -3.58388 1.000 15.06094 69 ASP A O 1
ATOM 926 N N . ASN A 1 60 ? 37.12758 -7.48679 -2.24176 1.000 15.47269 70 ASN A N 1
ATOM 927 C CA . ASN A 1 60 ? 35.73660 -7.30355 -1.85077 1.000 13.62094 70 ASN A CA 1
ATOM 928 C C . ASN A 1 60 ? 35.54254 -5.91005 -1.27215 1.000 14.16590 70 ASN A C 1
ATOM 929 O O . ASN A 1 60 ? 36.40463 -5.39378 -0.54997 1.000 16.17427 70 ASN A O 1
ATOM 940 N N . LEU A 1 61 ? 34.38622 -5.32508 -1.55674 1.000 12.65403 71 LEU A N 1
ATOM 941 C CA . LEU A 1 61 ? 33.97744 -4.11595 -0.85139 1.000 11.59382 71 LEU A CA 1
ATOM 942 C C . LEU A 1 61 ? 33.70357 -4.44581 0.60364 1.000 12.84442 71 LEU A C 1
ATOM 943 O O . LEU A 1 61 ? 33.32618 -5.56143 0.94313 1.000 13.02250 71 LEU A O 1
ATOM 959 N N . ARG A 1 62 ? 33.90999 -3.45854 1.45918 1.000 12.68516 72 ARG A N 1
ATOM 960 C CA . ARG A 1 62 ? 33.76608 -3.63635 2.89421 1.000 14.62200 72 ARG A CA 1
ATOM 961 C C . ARG A 1 62 ? 32.88251 -2.53632 3.45245 1.000 14.48058 72 ARG A C 1
ATOM 962 O O . ARG A 1 62 ? 33.10079 -1.35751 3.16579 1.000 16.44607 72 ARG A O 1
ATOM 983 N N . PHE A 1 63 ? 31.89054 -2.92414 4.24140 1.000 13.76926 73 PHE A N 1
ATOM 984 C CA . PHE A 1 63 ? 31.02268 -1.99766 4.95669 1.000 13.99734 73 PHE A CA 1
ATOM 985 C C . PHE A 1 63 ? 31.03607 -2.37238 6.42537 1.000 14.80172 73 PHE A C 1
ATOM 986 O O . PHE A 1 63 ? 30.63797 -3.48436 6.79802 1.000 16.03963 73 PHE A O 1
ATOM 1003 N N . GLN A 1 64 ? 31.49944 -1.45569 7.25248 1.000 15.14255 74 GLN A N 1
ATOM 1004 C CA . GLN A 1 64 ? 31.45143 -1.63090 8.68975 1.000 16.94997 74 GLN A CA 1
ATOM 1005 C C . GLN A 1 64 ? 30.05245 -1.24129 9.14262 1.000 16.43611 74 GLN A C 1
ATOM 1006 O O . GLN A 1 64 ? 29.71316 -0.05803 9.19556 1.000 16.67188 74 GLN A O 1
ATOM 1020 N N . VAL A 1 65 ? 29.24547 -2.22257 9.52234 1.000 17.21920 75 VAL A N 1
ATOM 1021 C CA . VAL A 1 65 ? 27.82034 -1.99498 9.74873 1.000 15.43355 75 VAL A CA 1
ATOM 1022 C C . VAL A 1 65 ? 27.62632 -1.24429 11.06091 1.000 18.49234 75 VAL A C 1
ATOM 1023 O O . VAL A 1 65 ? 28.06173 -1.73561 12.10106 1.000 18.44971 75 VAL A O 1
ATOM 1036 N N . PRO A 1 66 ? 26.98227 -0.07110 11.07935 1.000 17.04000 76 PRO A N 1
ATOM 1037 C CA . PRO A 1 66 ? 26.94171 0.71837 12.32087 1.000 19.41177 76 PRO A CA 1
ATOM 1038 C C . PRO A 1 66 ? 25.85268 0.32289 13.28914 1.000 21.00351 76 PRO A C 1
ATOM 1039 O O . PRO A 1 66 ? 25.95271 0.67935 14.46373 1.000 21.91298 76 PRO A O 1
ATOM 1050 N N . GLN A 1 67 ? 24.80450 -0.36123 12.84369 1.000 20.86844 77 GLN A N 1
ATOM 1051 C CA . GLN A 1 67 ? 23.69571 -0.73608 13.70517 1.000 22.21108 77 GLN A CA 1
ATOM 1052 C C . GLN A 1 67 ? 22.87500 -1.79851 12.99930 1.000 22.13555 77 GLN A C 1
ATOM 1053 O O . GLN A 1 67 ? 22.80789 -1.83264 11.76589 1.000 20.97629 77 GLN A O 1
ATOM 1067 N N . THR A 1 68 ? 22.25696 -2.66643 13.79100 1.000 21.77715 78 THR A N 1
ATOM 1068 C CA . THR A 1 68 ? 21.42958 -3.72282 13.22376 1.000 22.42449 78 THR A CA 1
ATOM 1069 C C . THR A 1 68 ? 20.20343 -3.09514 12.57309 1.000 23.24168 78 THR A C 1
ATOM 1070 O O . THR A 1 68 ? 19.56761 -2.20660 13.14573 1.000 27.20470 78 THR A O 1
ATOM 1081 N N . GLY A 1 69 ? 19.86954 -3.55254 11.37594 1.000 24.04928 79 GLY A N 1
ATOM 1082 C CA . GLY A 1 69 ? 18.74625 -2.98665 10.66214 1.000 28.40692 79 GLY A CA 1
ATOM 1083 C C . GLY A 1 69 ? 18.82662 -3.31978 9.18639 1.000 18.85416 79 GLY A C 1
ATOM 1084 O O . GLY A 1 69 ? 19.66174 -4.11593 8.74516 1.000 20.89513 79 GLY A O 1
ATOM 1088 N N . ASP A 1 70 ? 17.97580 -2.64941 8.42248 1.000 20.69319 80 ASP A N 1
ATOM 1089 C CA . ASP A 1 70 ? 17.85289 -2.94682 7.00102 1.000 20.43207 80 ASP A CA 1
ATOM 1090 C C . ASP A 1 70 ? 18.60969 -1.90130 6.20915 1.000 18.91067 80 ASP A C 1
ATOM 1091 O O . ASP A 1 70 ? 18.60280 -0.72044 6.57724 1.000 19.84976 80 ASP A O 1
ATOM 1100 N N . TYR A 1 71 ? 19.24333 -2.34030 5.12635 1.000 16.37653 81 TYR A N 1
ATOM 1101 C CA . TYR A 1 71 ? 20.04016 -1.46762 4.29021 1.000 15.36083 81 TYR A CA 1
ATOM 1102 C C . TYR A 1 71 ? 19.77477 -1.73879 2.82031 1.000 15.63856 81 TYR A C 1
ATOM 1103 O O . TYR A 1 71 ? 19.53043 -2.87307 2.41465 1.000 16.47817 81 TYR A O 1
ATOM 1121 N N . VAL A 1 72 ? 19.85609 -0.69568 2.01294 1.000 15.99034 82 VAL A N 1
ATOM 1122 C CA . VAL A 1 72 ? 19.79727 -0.80859 0.56261 1.000 15.34826 82 VAL A CA 1
ATOM 1123 C C . VAL A 1 72 ? 21.18288 -0.53025 -0.00688 1.000 14.46051 82 VAL A C 1
ATOM 1124 O O . VAL A 1 72 ? 21.79045 0.50744 0.28874 1.000 14.06768 82 VAL A O 1
ATOM 1137 N N . PHE A 1 73 ? 21.68559 -1.47178 -0.80596 1.000 12.43924 83 PHE A N 1
ATOM 1138 C CA . PHE A 1 73 ? 22.99499 -1.37266 -1.42819 1.000 12.54107 83 PHE A CA 1
ATOM 1139 C C . PHE A 1 73 ? 22.86867 -0.67596 -2.77633 1.000 12.50436 83 PHE A C 1
ATOM 1140 O O . PHE A 1 73 ? 21.97776 -1.01191 -3.57377 1.000 14.14168 83 PHE A O 1
ATOM 1157 N N . TYR A 1 74 ? 23.75907 0.27634 -3.03639 1.000 11.55840 84 TYR A N 1
ATOM 1158 C CA . TYR A 1 74 ? 23.75893 1.06247 -4.26197 1.000 11.42234 84 TYR A CA 1
ATOM 1159 C C . TYR A 1 74 ? 25.00826 0.76964 -5.07915 1.000 11.98258 84 TYR A C 1
ATOM 1160 O O . TYR A 1 74 ? 26.11052 0.63764 -4.52311 1.000 11.23912 84 TYR A O 1
ATOM 1178 N N . PHE A 1 75 ? 24.83798 0.70524 -6.40027 1.000 11.74554 85 PHE A N 1
ATOM 1179 C CA . PHE A 1 75 ? 25.94449 0.54307 -7.33010 1.000 11.98515 85 PHE A CA 1
ATOM 1180 C C . PHE A 1 75 ? 25.88485 1.65011 -8.37014 1.000 12.82673 85 PHE A C 1
ATOM 1181 O O . PHE A 1 75 ? 24.83548 1.88119 -8.99874 1.000 13.64965 85 PHE A O 1
ATOM 1198 N N . ASP A 1 76 ? 27.00319 2.36038 -8.52071 1.000 12.24816 86 ASP A N 1
ATOM 1199 C CA . ASP A 1 76 ? 27.13709 3.48345 -9.43612 1.000 13.95430 86 ASP A CA 1
ATOM 1200 C C . ASP A 1 76 ? 28.06640 3.02913 -10.54298 1.000 15.35045 86 ASP A C 1
ATOM 1201 O O . ASP A 1 76 ? 29.26854 2.83750 -10.29238 1.000 14.50337 86 ASP A O 1
ATOM 1210 N N . PRO A 1 77 ? 27.57318 2.83092 -11.77073 1.000 16.92573 87 PRO A N 1
ATOM 1211 C CA . PRO A 1 77 ? 28.45963 2.37261 -12.85203 1.000 18.30313 87 PRO A CA 1
ATOM 1212 C C . PRO A 1 77 ? 29.63035 3.29863 -13.12546 1.000 19.54019 87 PRO A C 1
ATOM 1213 O O . PRO A 1 77 ? 30.63011 2.86033 -13.70824 1.000 20.92734 87 PRO A O 1
ATOM 1224 N N . SER A 1 78 ? 29.54348 4.55827 -12.73043 1.000 17.17850 88 SER A N 1
ATOM 1225 C CA . SER A 1 78 ? 30.61492 5.52097 -12.93935 1.000 20.04321 88 SER A CA 1
ATOM 1226 C C . SER A 1 78 ? 31.60255 5.60596 -11.77880 1.000 20.79720 88 SER A C 1
ATOM 1227 O O . SER A 1 78 ? 32.59670 6.33114 -11.88873 1.000 22.77333 88 SER A O 1
ATOM 1235 N N . ASP A 1 79 ? 31.36391 4.88587 -10.67088 1.000 18.57254 89 ASP A N 1
ATOM 1236 C CA . ASP A 1 79 ? 32.22624 4.96294 -9.48356 1.000 17.24037 89 ASP A CA 1
ATOM 1237 C C . ASP A 1 79 ? 32.06341 3.61660 -8.77896 1.000 15.34619 89 ASP A C 1
ATOM 1238 O O . ASP A 1 79 ? 31.39057 3.48588 -7.74886 1.000 14.37893 89 ASP A O 1
ATOM 1247 N N . GLN A 1 80 ? 32.70812 2.59814 -9.34812 1.000 15.18960 90 GLN A N 1
ATOM 1248 C CA . GLN A 1 80 ? 32.27825 1.22571 -9.12862 1.000 14.34128 90 GLN A CA 1
ATOM 1249 C C . GLN A 1 80 ? 32.73165 0.64490 -7.80471 1.000 13.44054 90 GLN A C 1
ATOM 1250 O O . GLN A 1 80 ? 32.17060 -0.37323 -7.39824 1.000 15.54817 90 GLN A O 1
ATOM 1264 N N . ARG A 1 81 ? 33.70465 1.23165 -7.12484 1.000 14.34466 91 ARG A N 1
ATOM 1265 C CA . ARG A 1 81 ? 34.10437 0.71824 -5.82085 1.000 15.31427 91 ARG A CA 1
ATOM 1266 C C . ARG A 1 81 ? 33.54902 1.52295 -4.65179 1.000 17.16399 91 ARG A C 1
ATOM 1267 O O . ARG A 1 81 ? 33.97446 1.31580 -3.51643 1.000 19.27053 91 ARG A O 1
ATOM 1288 N N . LYS A 1 82 ? 32.59659 2.40984 -4.88995 1.000 14.68830 92 LYS A N 1
ATOM 1289 C CA . LYS A 1 82 ? 31.99465 3.19014 -3.82081 1.000 13.19817 92 LYS A CA 1
ATOM 1290 C C . LYS A 1 82 ? 31.20230 2.28147 -2.89362 1.000 12.04656 92 LYS A C 1
ATOM 1291 O O . LYS A 1 82 ? 30.48387 1.39419 -3.35435 1.000 12.97787 92 LYS A O 1
ATOM 1310 N N . VAL A 1 83 ? 31.31186 2.53334 -1.58623 1.000 12.73708 93 VAL A N 1
ATOM 1311 C CA . VAL A 1 83 ? 30.51734 1.85795 -0.56635 1.000 11.43003 93 VAL A CA 1
ATOM 1312 C C . VAL A 1 83 ? 29.38153 2.81502 -0.20400 1.000 10.84192 93 VAL A C 1
ATOM 1313 O O . VAL A 1 83 ? 29.56019 3.77109 0.56058 1.000 12.80368 93 VAL A O 1
ATOM 1326 N N . ASP A 1 84 ? 28.20126 2.54766 -0.78121 1.000 10.64132 94 ASP A N 1
ATOM 1327 C CA . ASP A 1 84 ? 26.99716 3.36007 -0.59891 1.000 11.55957 94 ASP A CA 1
ATOM 1328 C C . ASP A 1 84 ? 25.95218 2.33458 -0.19194 1.000 11.34555 94 ASP A C 1
ATOM 1329 O O . ASP A 1 84 ? 25.45190 1.56226 -1.01746 1.000 12.36146 94 ASP A O 1
ATOM 1338 N N . VAL A 1 85 ? 25.68497 2.29624 1.10312 1.000 12.52545 95 VAL A N 1
ATOM 1339 C CA . VAL A 1 85 ? 24.80661 1.30080 1.69355 1.000 14.38922 95 VAL A CA 1
ATOM 1340 C C . VAL A 1 85 ? 23.93294 2.08263 2.67022 1.000 12.27997 95 VAL A C 1
ATOM 1341 O O . VAL A 1 85 ? 24.42810 2.59845 3.68288 1.000 13.84955 95 VAL A O 1
ATOM 1354 N N . ARG A 1 86 ? 22.64954 2.22842 2.34310 1.000 13.27350 96 ARG A N 1
ATOM 1355 C CA . ARG A 1 86 ? 21.82610 3.23042 2.99787 1.000 15.75348 96 ARG A CA 1
ATOM 1356 C C . ARG A 1 86 ? 20.86503 2.59723 3.98269 1.000 16.26191 96 ARG A C 1
ATOM 1357 O O . ARG A 1 86 ? 20.08405 1.71169 3.59674 1.000 16.25159 96 ARG A O 1
ATOM 1378 N N . PRO A 1 87 ? 20.85626 3.02059 5.24029 1.000 17.65465 97 PRO A N 1
ATOM 1379 C CA . PRO A 1 87 ? 19.87586 2.46779 6.17784 1.000 17.85304 97 PRO A CA 1
ATOM 1380 C C . PRO A 1 87 ? 18.46458 2.87346 5.78215 1.000 22.01313 97 PRO A C 1
ATOM 1381 O O . PRO A 1 87 ? 18.21188 4.01743 5.38958 1.000 23.53342 97 PRO A O 1
ATOM 1392 N N . VAL A 1 88 ? 17.53339 1.93094 5.91327 1.000 22.36408 98 VAL A N 1
ATOM 1393 C CA . VAL A 1 88 ? 16.13500 2.17094 5.58822 1.000 24.30438 98 VAL A CA 1
ATOM 1394 C C . VAL A 1 88 ? 15.25776 1.66474 6.72656 1.000 29.22142 98 VAL A C 1
ATOM 1395 O O . VAL A 1 88 ? 15.72198 1.00428 7.65596 1.000 28.88609 98 VAL A O 1
ATOM 1408 N N . THR A 1 89 ? 13.97384 1.99924 6.64004 1.000 44.55589 99 THR A N 1
ATOM 1409 C CA . THR A 1 89 ? 12.98205 1.57060 7.62043 1.000 67.92348 99 THR A CA 1
ATOM 1410 C C . THR A 1 89 ? 12.86157 0.05120 7.65379 1.000 58.56547 99 THR A C 1
ATOM 1411 O O . THR A 1 89 ? 12.99218 -0.60958 6.62377 1.000 45.38592 99 THR A O 1
#